Protein AF-B7UD55-F1 (afdb_monomer)

Solvent-accessible surface area (backbone atoms only — not comparable to full-atom values): 4158 Å² total; per-residue (Å²): 109,55,70,61,36,32,76,71,69,78,37,56,67,73,59,37,50,27,41,50,51,34,49,49,42,46,73,74,62,41,72,60,87,70,66,76,70,64,91,86,64,74,72,91,52,50,62,56,55,48,46,52,50,50,54,35,50,34,44,18,29,47,76,73,74,43,60,74,88,117

Secondary structure (DSSP, 8-state):
-HHHHHHTTSS-HHHHHHHHHHHHHHHTTTTGGG----SS-SGGGHHHHHHHHHHHHHHHHHH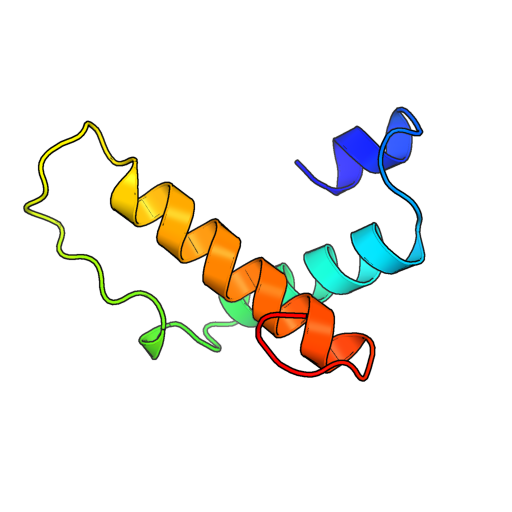TTPPTT-

Radius of gyration: 13.04 Å; Cα contacts (8 Å, |Δi|>4): 52; chains: 1; bounding box: 33×26×31 Å

Organism: Lawsonia intracellularis (NCBI:txid29546)

Sequence (70 aa):
AALANNKLGFLFDKKKDAISAACNEIINGELLDQFVVDCIQGGAGTSTNMNANEVICNRALELMGHEKGE

Nearest PDB structures (foldseek):
  2fus-assembly1_A-2  TM=9.740E-01  e=9.012E-04  Escherichia coli
  8sbs-assembly1_A  TM=9.826E-01  e=1.652E-03  Escherichia coli
  1fuo-assembly1_B  TM=9.748E-01  e=1.755E-03  Escherichia coli
  2fus-assembly1_B-2  TM=9.749E-01  e=1.865E-03  Escherichia coli
  1kq7-assembly1_B-2  TM=9.732E-01  e=2.376E-03  Escherichia coli

Structure (mmCIF, N/CA/C/O backbone):
data_AF-B7UD55-F1
#
_entry.id   AF-B7UD55-F1
#
loop_
_atom_site.group_PDB
_atom_site.id
_atom_site.type_symbol
_atom_site.label_atom_id
_atom_site.label_alt_id
_atom_site.label_comp_id
_atom_site.label_asym_id
_atom_site.label_entity_id
_atom_site.label_seq_id
_atom_site.pdbx_PDB_ins_code
_atom_site.Cartn_x
_atom_site.Cartn_y
_atom_site.Cartn_z
_atom_site.occupancy
_atom_site.B_iso_or_equiv
_atom_site.auth_seq_id
_atom_site.auth_comp_id
_atom_site.auth_asym_id
_atom_site.auth_atom_id
_atom_site.pdbx_PDB_model_num
ATOM 1 N N . ALA A 1 1 ? 5.176 2.425 9.400 1.00 93.94 1 ALA A N 1
ATOM 2 C CA . ALA A 1 1 ? 4.951 3.890 9.393 1.00 93.94 1 ALA A CA 1
ATOM 3 C C . ALA A 1 1 ? 3.572 4.282 9.939 1.00 93.94 1 ALA A C 1
ATOM 5 O O . ALA A 1 1 ? 3.523 5.048 10.892 1.00 93.94 1 ALA A O 1
ATOM 6 N N . ALA A 1 2 ? 2.466 3.740 9.405 1.00 96.19 2 ALA A N 1
ATOM 7 C CA . ALA A 1 2 ? 1.100 4.131 9.792 1.00 96.19 2 ALA A CA 1
ATOM 8 C C . ALA A 1 2 ? 0.825 4.096 11.311 1.00 96.19 2 ALA A C 1
ATOM 10 O O . ALA A 1 2 ? 0.352 5.085 11.864 1.00 96.19 2 ALA A O 1
ATOM 11 N N . LEU A 1 3 ? 1.207 3.014 12.000 1.00 97.12 3 LEU A N 1
ATOM 12 C CA . LEU A 1 3 ? 1.055 2.886 13.458 1.00 97.12 3 LEU A CA 1
ATOM 13 C C . LEU A 1 3 ? 1.785 3.994 14.238 1.00 97.12 3 LEU A C 1
ATOM 15 O O . LEU A 1 3 ? 1.244 4.547 15.191 1.00 97.12 3 LEU A O 1
ATOM 19 N N . ALA A 1 4 ? 3.002 4.348 13.816 1.00 97.94 4 ALA A N 1
ATOM 20 C CA . ALA A 1 4 ? 3.776 5.413 14.449 1.00 97.94 4 ALA A CA 1
ATOM 21 C C . ALA A 1 4 ? 3.125 6.786 14.220 1.00 97.94 4 ALA A C 1
ATOM 23 O O . ALA A 1 4 ? 2.976 7.555 15.166 1.00 97.94 4 ALA A O 1
ATOM 24 N N . ASN A 1 5 ? 2.670 7.064 12.994 1.00 97.69 5 ASN A N 1
ATOM 25 C CA . ASN A 1 5 ? 1.986 8.318 12.669 1.00 97.69 5 ASN A CA 1
ATOM 26 C C . ASN A 1 5 ? 0.661 8.470 13.426 1.00 97.69 5 ASN A C 1
ATOM 28 O O . ASN A 1 5 ? 0.354 9.562 13.892 1.00 97.69 5 ASN A O 1
ATOM 32 N N . ASN A 1 6 ? -0.099 7.387 13.607 1.00 98.06 6 ASN A N 1
ATOM 33 C CA . ASN A 1 6 ? -1.316 7.399 14.420 1.00 98.06 6 ASN A CA 1
ATOM 34 C C . ASN A 1 6 ? -1.011 7.655 15.900 1.00 98.06 6 ASN A C 1
ATOM 36 O O . ASN A 1 6 ? -1.638 8.520 16.501 1.00 98.06 6 ASN A O 1
ATOM 40 N N . LYS A 1 7 ? 0.023 7.009 16.457 1.00 97.56 7 LYS A N 1
ATOM 41 C CA . LYS A 1 7 ? 0.475 7.260 17.836 1.00 97.56 7 LYS A CA 1
ATOM 42 C C . LYS A 1 7 ? 0.885 8.719 18.079 1.00 97.56 7 LYS A C 1
ATOM 44 O O . LYS A 1 7 ? 0.729 9.213 19.190 1.00 97.56 7 LYS A O 1
ATOM 49 N N . LEU A 1 8 ? 1.406 9.399 17.058 1.00 97.88 8 LEU A N 1
ATOM 50 C CA . LEU A 1 8 ? 1.765 10.821 17.106 1.00 97.88 8 LEU A CA 1
ATOM 51 C C . LEU A 1 8 ? 0.591 11.766 16.783 1.00 97.88 8 LEU A C 1
ATOM 53 O O . LEU A 1 8 ? 0.774 12.979 16.797 1.00 97.88 8 LEU A O 1
ATOM 57 N N . GLY A 1 9 ? -0.60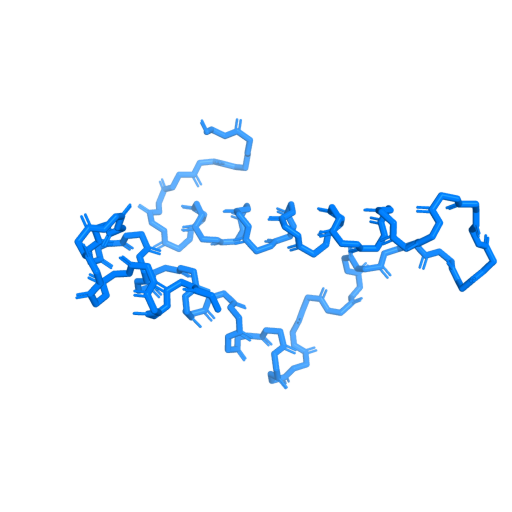1 11.239 16.485 1.00 96.62 9 GLY A N 1
ATOM 58 C CA . GLY A 1 9 ? -1.786 12.031 16.141 1.00 96.62 9 GLY A CA 1
ATOM 59 C C . GLY A 1 9 ? -1.823 12.548 14.698 1.00 96.62 9 GLY A C 1
ATOM 60 O O . GLY A 1 9 ? -2.723 13.303 14.347 1.00 96.62 9 GLY A O 1
ATOM 61 N N . PHE A 1 10 ? -0.887 12.133 13.838 1.00 97.44 10 PHE A N 1
ATOM 62 C CA . PHE A 1 10 ? -0.830 12.540 12.426 1.00 97.44 10 PHE A CA 1
ATOM 63 C C . PHE A 1 10 ? -1.692 11.674 11.496 1.00 97.44 10 PHE A C 1
ATOM 65 O O . PHE A 1 10 ? -1.828 11.984 10.314 1.00 97.44 10 PHE A O 1
ATOM 72 N N . LEU A 1 11 ? -2.259 10.573 11.998 1.00 97.44 11 LEU A N 1
ATOM 73 C CA . LEU A 1 11 ? -3.091 9.658 11.216 1.00 97.44 11 LEU A CA 1
ATOM 74 C C . LEU A 1 11 ? -4.288 9.173 12.041 1.00 97.44 11 LEU A C 1
ATOM 76 O O . LEU A 1 11 ? -4.108 8.615 13.118 1.00 97.44 11 LEU A O 1
ATOM 80 N N . PHE A 1 12 ? -5.503 9.347 11.524 1.00 96.12 12 PHE A N 1
ATOM 81 C CA . PHE A 1 12 ? -6.735 8.916 12.197 1.00 96.12 12 PHE A CA 1
ATOM 82 C C . PHE A 1 12 ? -6.910 7.394 12.196 1.00 96.12 12 PHE A C 1
ATOM 84 O O . PHE A 1 12 ? -6.456 6.717 11.269 1.00 96.12 12 PHE A O 1
ATOM 91 N N . ASP A 1 13 ? -7.636 6.874 13.191 1.00 97.56 13 ASP A N 1
ATOM 92 C CA . ASP A 1 13 ? -7.818 5.432 13.400 1.00 97.56 13 ASP A CA 1
ATOM 93 C C . ASP A 1 13 ? -8.360 4.715 12.170 1.00 97.56 13 ASP A C 1
ATOM 95 O O . ASP A 1 13 ? -7.731 3.765 11.717 1.00 97.56 13 ASP A O 1
ATOM 99 N N . LYS A 1 14 ? -9.418 5.246 11.537 1.00 97.06 14 LYS A N 1
ATOM 100 C CA . LYS A 1 14 ? -10.002 4.654 10.321 1.00 97.06 14 LYS A CA 1
ATOM 101 C C . LYS A 1 14 ? -8.951 4.410 9.226 1.00 97.06 14 LYS A C 1
ATOM 103 O O . LYS A 1 14 ? -8.900 3.326 8.654 1.00 97.06 14 LYS A O 1
ATOM 108 N N . LYS A 1 15 ? -8.080 5.394 8.963 1.00 97.44 15 LYS A N 1
ATOM 109 C CA . LYS A 1 15 ? -7.017 5.266 7.950 1.00 97.44 15 LYS A CA 1
ATOM 110 C C . LYS A 1 15 ? -5.911 4.321 8.412 1.00 97.44 15 LYS A C 1
ATOM 112 O O . LYS A 1 15 ? -5.437 3.510 7.625 1.00 97.44 15 LYS A O 1
ATOM 117 N N . LYS A 1 16 ? -5.497 4.410 9.678 1.00 98.44 16 LYS A N 1
ATOM 118 C CA . LYS A 1 16 ? -4.485 3.517 10.257 1.00 98.44 16 LYS A CA 1
ATOM 119 C C . LYS A 1 16 ? -4.930 2.057 10.199 1.00 98.44 16 LYS A C 1
ATOM 121 O O . LYS A 1 16 ? -4.112 1.213 9.841 1.00 98.44 16 LYS A O 1
ATOM 126 N N . ASP A 1 17 ? -6.187 1.770 10.521 1.00 98.38 17 ASP A N 1
ATOM 127 C CA . ASP A 1 17 ? -6.736 0.413 10.535 1.00 98.38 17 ASP A CA 1
ATOM 128 C C . ASP A 1 17 ? -6.833 -0.151 9.119 1.00 98.38 17 ASP A C 1
ATOM 130 O O . ASP A 1 17 ? -6.341 -1.250 8.875 1.00 98.38 17 ASP A O 1
ATOM 134 N N . ALA A 1 18 ? -7.341 0.634 8.165 1.00 98.50 18 ALA A N 1
ATOM 135 C CA . ALA A 1 18 ? -7.409 0.229 6.762 1.00 98.50 18 ALA A CA 1
ATOM 136 C C . ALA A 1 18 ? -6.018 -0.021 6.150 1.00 98.50 18 ALA A C 1
ATOM 138 O O . ALA A 1 18 ? -5.797 -1.053 5.522 1.00 98.50 18 ALA A O 1
ATOM 139 N N . ILE A 1 19 ? -5.051 0.875 6.393 1.00 98.69 19 ILE A N 1
ATOM 140 C CA . ILE A 1 19 ? -3.662 0.692 5.936 1.00 98.69 19 ILE A CA 1
ATOM 141 C C . ILE A 1 19 ? -3.039 -0.551 6.581 1.00 98.69 19 ILE A C 1
ATOM 143 O O . ILE A 1 19 ? -2.341 -1.307 5.914 1.00 98.69 19 ILE A O 1
ATOM 147 N N . SER A 1 20 ? -3.282 -0.780 7.874 1.00 98.62 20 SER A N 1
ATOM 148 C CA . SER A 1 20 ? -2.725 -1.943 8.576 1.00 98.62 20 SER A CA 1
ATOM 149 C C . SER A 1 20 ? -3.325 -3.253 8.065 1.00 98.62 20 SER A C 1
ATOM 151 O O . SER A 1 20 ? -2.591 -4.222 7.892 1.00 98.62 20 SER A O 1
ATOM 153 N N . ALA A 1 21 ? -4.628 -3.276 7.778 1.00 98.56 21 ALA A N 1
ATOM 154 C CA . ALA A 1 21 ? -5.299 -4.423 7.179 1.00 98.56 21 ALA A CA 1
ATOM 155 C C . ALA A 1 21 ? -4.766 -4.725 5.768 1.00 98.56 21 ALA A C 1
ATOM 157 O O . ALA A 1 21 ? -4.381 -5.862 5.512 1.00 98.56 21 ALA A O 1
ATOM 158 N N . ALA A 1 22 ? -4.622 -3.710 4.909 1.00 98.62 22 ALA A N 1
ATOM 159 C CA . ALA A 1 22 ? -4.014 -3.866 3.584 1.00 98.62 22 ALA A CA 1
ATOM 160 C C . ALA A 1 22 ? -2.573 -4.410 3.659 1.00 98.62 22 ALA A C 1
ATOM 162 O O . ALA A 1 22 ? -2.197 -5.306 2.908 1.00 98.62 22 ALA A O 1
ATOM 163 N N . CYS A 1 23 ? -1.763 -3.919 4.605 1.00 98.62 23 CYS A N 1
ATOM 164 C CA . CYS A 1 23 ? -0.421 -4.462 4.832 1.00 98.62 23 CYS A CA 1
ATOM 165 C C . CYS A 1 23 ? -0.446 -5.931 5.280 1.00 98.62 23 CYS A C 1
ATOM 167 O O . CYS A 1 23 ? 0.429 -6.695 4.878 1.00 98.62 23 CYS A O 1
ATOM 169 N N . ASN A 1 24 ? -1.415 -6.332 6.109 1.00 98.69 24 ASN A N 1
ATOM 170 C CA . ASN A 1 24 ? -1.532 -7.716 6.567 1.00 98.69 24 ASN A CA 1
ATOM 171 C C . ASN A 1 24 ? -1.879 -8.674 5.419 1.00 98.69 24 ASN A C 1
ATOM 173 O O . ASN A 1 24 ? -1.293 -9.749 5.359 1.00 98.69 24 ASN A O 1
ATOM 177 N N . GLU A 1 25 ? -2.765 -8.288 4.496 1.00 98.50 25 GLU A N 1
ATOM 178 C CA . GLU A 1 25 ? -3.063 -9.080 3.289 1.00 98.50 25 GLU A CA 1
ATOM 179 C C . GLU A 1 25 ? -1.788 -9.309 2.454 1.00 98.50 25 GLU A C 1
ATOM 181 O O . GLU A 1 25 ? -1.465 -10.447 2.115 1.00 98.50 25 GLU A O 1
ATOM 186 N N . ILE A 1 26 ? -0.984 -8.260 2.232 1.00 98.44 26 ILE A N 1
ATOM 187 C CA . ILE A 1 26 ? 0.300 -8.366 1.510 1.00 98.44 26 ILE A CA 1
ATOM 188 C C . ILE A 1 26 ? 1.277 -9.307 2.227 1.00 98.44 26 ILE A C 1
ATOM 190 O O . ILE A 1 26 ? 1.911 -10.153 1.597 1.00 98.44 26 ILE A O 1
ATOM 194 N N . ILE A 1 27 ? 1.399 -9.189 3.553 1.00 98.31 27 ILE A N 1
ATOM 195 C CA . ILE A 1 27 ? 2.261 -10.067 4.364 1.00 98.31 27 ILE A CA 1
ATOM 196 C C . ILE A 1 27 ? 1.801 -11.529 4.280 1.00 98.31 27 ILE A C 1
ATOM 198 O O . ILE A 1 27 ? 2.639 -12.430 4.262 1.00 98.31 27 ILE A O 1
ATOM 202 N N . ASN A 1 28 ? 0.491 -11.764 4.185 1.00 98.44 28 ASN A N 1
ATOM 203 C CA . ASN A 1 28 ? -0.094 -13.094 4.012 1.00 98.44 28 ASN A CA 1
ATOM 204 C C . ASN A 1 28 ? 0.061 -13.648 2.583 1.00 98.44 28 ASN A C 1
ATOM 206 O O . ASN A 1 28 ? -0.355 -14.775 2.318 1.00 98.44 28 ASN A O 1
ATOM 210 N N . GLY A 1 29 ? 0.694 -12.896 1.679 1.00 97.81 29 GLY A N 1
ATOM 211 C CA . GLY A 1 29 ? 0.964 -13.304 0.303 1.00 97.81 29 GLY A CA 1
ATOM 212 C C . GLY A 1 29 ? -0.154 -12.968 -0.682 1.00 97.81 29 GLY A C 1
ATOM 213 O O . GLY A 1 29 ? -0.109 -13.413 -1.828 1.00 97.81 29 GLY A O 1
ATOM 214 N N . GLU A 1 30 ? -1.145 -12.183 -0.267 1.00 98.44 30 GLU A N 1
ATOM 215 C CA . GLU A 1 30 ? -2.152 -11.631 -1.168 1.00 98.44 30 GLU A CA 1
ATOM 216 C C . GLU A 1 30 ? -1.570 -10.428 -1.931 1.00 98.44 30 GLU A C 1
ATOM 218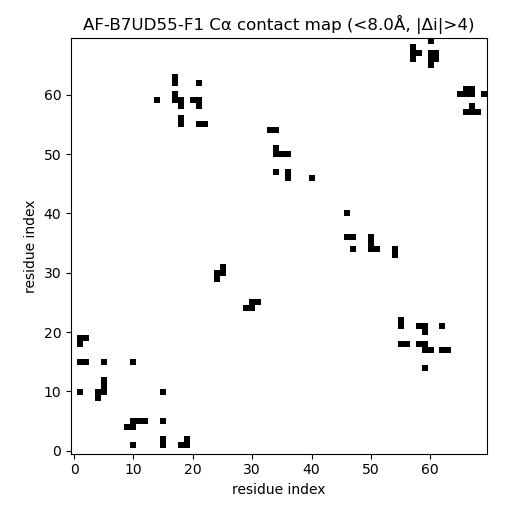 O O . GLU A 1 30 ? -0.622 -9.784 -1.481 1.00 98.44 30 GLU A O 1
ATOM 223 N N . LEU A 1 31 ? -2.134 -10.103 -3.098 1.00 97.62 31 LEU A N 1
ATOM 224 C CA . LEU A 1 31 ? -1.780 -8.914 -3.896 1.00 97.62 31 LEU A CA 1
ATOM 225 C C . LEU A 1 31 ? -0.321 -8.853 -4.396 1.00 97.62 31 LEU A C 1
ATOM 227 O O . LEU A 1 31 ? 0.106 -7.815 -4.904 1.00 97.62 31 LEU A O 1
ATOM 231 N N . LEU A 1 32 ? 0.458 -9.935 -4.282 1.00 97.44 32 LEU A N 1
ATOM 232 C CA . LEU A 1 32 ? 1.853 -9.967 -4.743 1.00 97.44 32 LEU A CA 1
ATOM 233 C C . LEU A 1 32 ? 1.982 -9.729 -6.257 1.00 97.44 32 LEU A C 1
ATOM 235 O O . LEU A 1 32 ? 2.990 -9.197 -6.713 1.00 97.44 32 LEU A O 1
ATOM 239 N N . ASP A 1 33 ? 0.945 -10.058 -7.028 1.00 97.75 33 ASP A N 1
ATOM 240 C CA . ASP A 1 33 ? 0.838 -9.807 -8.468 1.00 97.75 33 ASP A CA 1
ATOM 241 C C . ASP A 1 33 ? 0.715 -8.314 -8.829 1.00 97.75 33 ASP A C 1
ATOM 243 O O . ASP A 1 33 ? 0.902 -7.940 -9.984 1.00 97.75 33 ASP A O 1
ATOM 247 N N . GLN A 1 34 ? 0.448 -7.448 -7.847 1.00 98.12 34 GLN A N 1
ATOM 248 C CA . GLN A 1 34 ? 0.335 -5.997 -8.031 1.00 98.12 34 GLN A CA 1
ATOM 249 C C . GLN A 1 34 ? 1.687 -5.264 -7.899 1.00 98.12 34 GLN A C 1
ATOM 251 O O . GLN A 1 34 ? 1.772 -4.054 -8.131 1.00 98.12 34 GLN A O 1
ATOM 256 N N . PHE A 1 35 ? 2.757 -5.981 -7.542 1.00 97.31 35 PHE A N 1
ATOM 257 C CA . PHE A 1 35 ? 4.118 -5.452 -7.440 1.00 97.31 35 PHE A CA 1
ATOM 258 C C . PHE A 1 35 ? 4.895 -5.748 -8.724 1.00 97.31 35 PHE A C 1
ATOM 260 O O . PHE A 1 35 ? 5.650 -6.712 -8.816 1.00 97.31 35 PHE A O 1
ATOM 267 N N . VAL A 1 36 ? 4.675 -4.914 -9.738 1.00 95.75 36 VAL A N 1
ATOM 268 C CA . VAL A 1 36 ? 5.120 -5.165 -11.121 1.00 95.75 36 VAL A CA 1
ATOM 269 C C . VAL A 1 36 ? 6.468 -4.528 -11.472 1.00 95.75 36 VAL A C 1
ATOM 271 O O . VAL A 1 36 ? 6.958 -4.693 -12.588 1.00 95.75 36 VAL A O 1
ATOM 274 N N . VAL A 1 37 ? 7.065 -3.763 -10.553 1.00 95.25 37 VAL A N 1
ATOM 275 C CA . VAL A 1 37 ? 8.336 -3.065 -10.794 1.00 95.25 37 VAL A CA 1
ATOM 276 C C . VAL A 1 37 ? 9.504 -4.055 -10.795 1.00 95.25 37 VAL A C 1
ATOM 278 O O . VAL A 1 37 ? 9.714 -4.779 -9.824 1.00 95.25 37 VAL A O 1
ATOM 281 N N . ASP A 1 38 ? 10.297 -4.035 -11.868 1.00 93.44 38 ASP A N 1
ATOM 282 C CA . ASP A 1 38 ? 11.483 -4.882 -12.027 1.00 93.44 38 ASP A CA 1
ATOM 283 C C . ASP A 1 38 ? 12.602 -4.521 -11.024 1.00 93.44 38 ASP A C 1
ATOM 285 O O . ASP A 1 38 ? 12.748 -3.375 -10.573 1.00 93.44 38 ASP A O 1
ATOM 289 N N . CYS A 1 39 ? 13.441 -5.509 -10.710 1.00 91.75 39 CYS A N 1
ATOM 290 C CA . CYS A 1 39 ? 14.678 -5.334 -9.955 1.00 91.75 39 CYS A CA 1
ATOM 291 C C . CYS A 1 39 ? 15.647 -4.363 -10.649 1.00 91.75 39 CYS A C 1
ATOM 293 O O . CYS A 1 39 ? 16.369 -3.626 -9.972 1.00 91.75 39 CYS A O 1
ATOM 295 N N . ILE A 1 40 ? 15.679 -4.349 -11.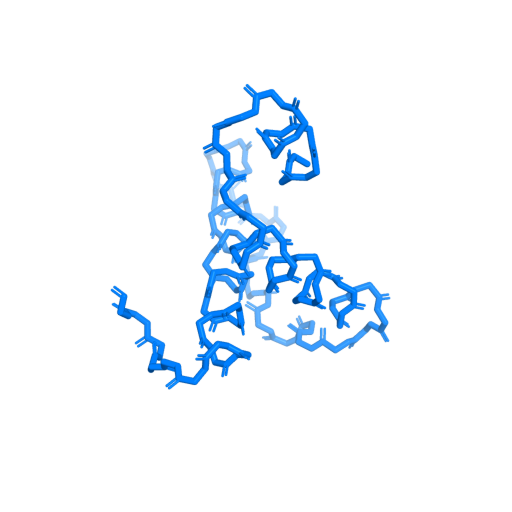987 1.00 93.06 40 ILE A N 1
ATOM 296 C CA . ILE A 1 40 ? 16.488 -3.413 -12.773 1.00 93.06 40 ILE A CA 1
ATOM 297 C C . ILE A 1 40 ? 15.686 -2.128 -12.986 1.00 93.06 40 ILE A C 1
ATOM 299 O O . ILE A 1 40 ? 14.957 -1.969 -13.963 1.00 93.06 40 ILE A O 1
ATOM 303 N N . GLN A 1 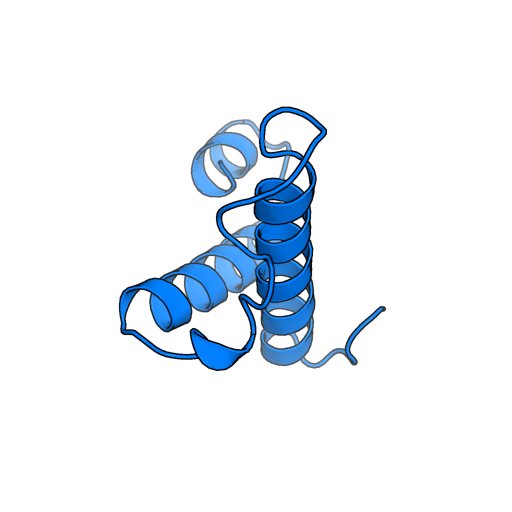41 ? 15.862 -1.176 -12.074 1.00 88.62 41 GLN A N 1
ATOM 304 C CA . GLN A 1 41 ? 15.284 0.162 -12.178 1.00 88.62 41 GLN A CA 1
ATOM 305 C C . GLN A 1 41 ? 16.326 1.251 -11.899 1.00 88.62 41 GLN A C 1
ATOM 307 O O . GLN A 1 41 ? 17.283 1.053 -11.148 1.00 88.62 41 GLN A O 1
ATOM 312 N N . GLY A 1 42 ? 16.109 2.436 -12.469 1.00 88.62 42 GLY A N 1
ATOM 313 C CA . GLY A 1 42 ? 16.776 3.662 -12.027 1.00 88.62 42 GLY A CA 1
ATOM 314 C C . GLY A 1 42 ? 16.099 4.266 -10.789 1.00 88.62 42 GLY A C 1
ATOM 315 O O . GLY A 1 42 ? 15.079 3.774 -10.319 1.00 88.62 42 GLY A O 1
ATOM 316 N N . GLY A 1 43 ? 16.638 5.365 -10.256 1.00 89.56 43 GLY A N 1
ATOM 317 C CA . GLY A 1 43 ? 15.934 6.150 -9.229 1.00 89.56 43 GLY A CA 1
ATOM 318 C C . GLY A 1 43 ? 15.996 5.590 -7.804 1.00 89.56 43 GLY A C 1
ATOM 319 O O . GLY A 1 43 ? 15.129 5.900 -6.998 1.00 89.56 43 GLY A O 1
ATOM 320 N N . ALA A 1 44 ? 17.007 4.778 -7.476 1.00 93.56 44 ALA A N 1
ATOM 321 C CA . ALA A 1 44 ? 17.304 4.340 -6.104 1.00 93.56 44 ALA A CA 1
ATOM 322 C C . ALA A 1 44 ? 16.126 3.665 -5.361 1.00 93.56 44 ALA A C 1
ATOM 324 O O . ALA A 1 44 ? 16.008 3.779 -4.142 1.00 93.56 44 ALA A O 1
ATOM 325 N N . GLY A 1 45 ? 15.249 2.962 -6.089 1.00 94.94 45 GLY A N 1
ATOM 326 C CA . GLY A 1 45 ? 14.107 2.252 -5.506 1.00 94.94 45 GLY A CA 1
ATOM 327 C C . GLY A 1 45 ? 12.838 3.094 -5.343 1.00 94.94 45 GLY A C 1
ATOM 328 O O . GLY A 1 45 ? 11.861 2.602 -4.776 1.00 94.94 45 GLY A O 1
ATOM 329 N N . THR A 1 46 ? 12.807 4.345 -5.829 1.00 96.50 46 THR A N 1
ATOM 330 C CA . THR A 1 46 ? 11.607 5.196 -5.749 1.00 96.50 46 THR A CA 1
ATOM 331 C C . THR A 1 46 ? 10.388 4.533 -6.387 1.00 96.50 46 THR A C 1
ATOM 333 O O . THR A 1 46 ? 9.307 4.602 -5.805 1.00 96.50 46 THR A O 1
ATOM 336 N N . SER A 1 47 ? 10.543 3.850 -7.525 1.00 96.94 47 SER A N 1
ATOM 337 C CA . SER A 1 47 ? 9.421 3.188 -8.201 1.00 96.94 47 SER A CA 1
ATOM 338 C C . SER A 1 47 ? 8.861 2.031 -7.378 1.00 96.94 47 SER A C 1
ATOM 340 O O . SER A 1 47 ? 7.648 1.937 -7.226 1.00 96.94 47 SER A O 1
ATOM 342 N N . THR A 1 48 ? 9.712 1.205 -6.762 1.00 96.75 48 THR A N 1
ATOM 343 C CA . THR A 1 48 ? 9.246 0.150 -5.841 1.00 96.75 48 THR A CA 1
ATOM 344 C C . THR A 1 48 ? 8.537 0.736 -4.624 1.00 96.75 48 THR A C 1
ATOM 346 O O . THR A 1 48 ? 7.479 0.245 -4.233 1.00 96.75 48 THR A O 1
ATOM 349 N N . ASN A 1 49 ? 9.078 1.811 -4.042 1.00 97.31 49 ASN A N 1
ATOM 350 C CA . ASN A 1 49 ? 8.458 2.470 -2.894 1.00 97.31 49 ASN A CA 1
ATOM 351 C C . ASN A 1 49 ? 7.084 3.066 -3.246 1.00 97.31 49 ASN A C 1
ATOM 353 O O . ASN A 1 49 ? 6.138 2.933 -2.474 1.00 97.31 49 ASN A O 1
ATOM 357 N N . MET A 1 5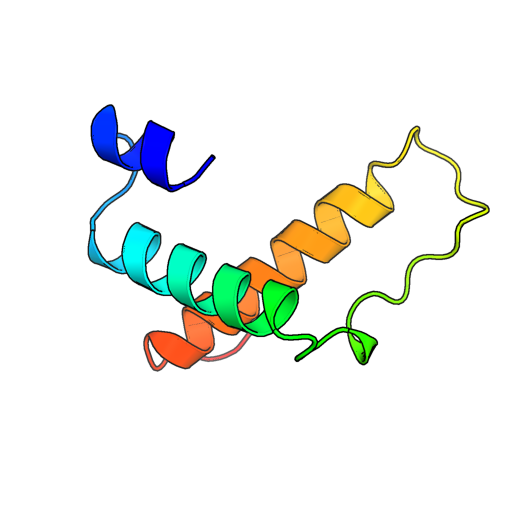0 ? 6.956 3.697 -4.415 1.00 97.94 50 MET A N 1
ATOM 358 C CA . MET A 1 50 ? 5.678 4.247 -4.868 1.00 97.94 50 MET A CA 1
ATOM 359 C C . MET A 1 50 ? 4.675 3.163 -5.253 1.00 97.94 50 MET A C 1
ATOM 361 O O . MET A 1 50 ? 3.520 3.277 -4.858 1.00 97.94 50 MET A O 1
ATOM 365 N N . ASN A 1 51 ? 5.109 2.075 -5.895 1.00 98.12 51 ASN A N 1
ATOM 366 C CA . ASN A 1 51 ? 4.237 0.936 -6.177 1.00 98.12 51 ASN A CA 1
ATOM 367 C C . ASN A 1 51 ? 3.653 0.358 -4.878 1.00 98.12 51 ASN A C 1
ATOM 369 O O . ASN A 1 51 ? 2.447 0.131 -4.809 1.00 98.12 51 ASN A O 1
ATOM 373 N N . ALA A 1 52 ? 4.465 0.198 -3.826 1.00 98.12 52 ALA A N 1
ATOM 374 C CA . ALA A 1 52 ? 3.967 -0.231 -2.520 1.00 98.12 52 ALA A CA 1
ATOM 375 C C . ALA A 1 52 ? 2.940 0.754 -1.939 1.00 98.12 52 ALA A C 1
ATOM 377 O O . ALA A 1 52 ? 1.876 0.334 -1.485 1.00 98.12 52 ALA A O 1
ATOM 378 N N . ASN A 1 53 ? 3.227 2.060 -1.989 1.00 98.25 53 ASN A N 1
ATOM 379 C CA . ASN A 1 53 ? 2.293 3.086 -1.519 1.00 98.25 53 ASN A CA 1
ATOM 380 C C . ASN A 1 53 ? 0.956 3.033 -2.270 1.00 98.25 53 ASN A C 1
ATOM 382 O O . ASN A 1 53 ? -0.094 3.119 -1.639 1.00 98.25 53 ASN A O 1
ATOM 386 N N . GLU A 1 54 ? 0.982 2.875 -3.593 1.00 98.44 54 GLU A N 1
ATOM 387 C CA . GLU A 1 54 ? -0.214 2.832 -4.440 1.00 98.44 54 GLU A CA 1
ATOM 388 C C . GLU A 1 54 ? -1.053 1.575 -4.197 1.00 98.44 54 GLU A C 1
ATOM 390 O O . GLU A 1 54 ? -2.275 1.681 -4.072 1.00 98.44 54 GLU A O 1
ATOM 395 N N . VAL A 1 55 ? -0.421 0.403 -4.070 1.00 98.56 55 VAL A N 1
ATOM 396 C CA . VAL A 1 55 ? -1.122 -0.856 -3.763 1.00 98.56 55 VAL A CA 1
ATOM 397 C C . VAL A 1 55 ? -1.782 -0.775 -2.388 1.00 98.56 55 VAL A C 1
ATOM 399 O O . VAL A 1 55 ? -2.977 -1.038 -2.263 1.00 98.56 55 VAL A O 1
ATOM 402 N N . ILE A 1 56 ? -1.038 -0.338 -1.365 1.00 98.69 56 ILE A N 1
ATOM 403 C CA . ILE A 1 56 ? -1.558 -0.203 0.003 1.00 98.69 56 ILE A CA 1
ATOM 404 C C . ILE A 1 56 ? -2.682 0.836 0.061 1.00 98.69 56 ILE A C 1
ATOM 406 O O . ILE A 1 56 ? -3.701 0.593 0.704 1.00 98.69 56 ILE A O 1
ATOM 410 N N . CYS A 1 57 ? -2.515 1.987 -0.598 1.00 98.50 57 CYS A N 1
ATOM 411 C CA . CYS A 1 57 ? -3.511 3.059 -0.600 1.00 98.50 57 CYS A CA 1
ATOM 412 C C . CYS A 1 57 ? -4.827 2.586 -1.221 1.00 98.50 57 CYS A C 1
ATOM 414 O O . CYS A 1 57 ? -5.872 2.661 -0.579 1.00 98.50 57 CYS A O 1
ATOM 416 N N . ASN A 1 58 ? -4.764 2.027 -2.430 1.00 98.62 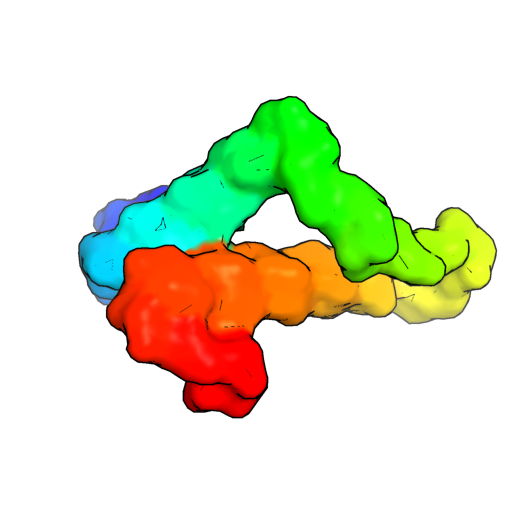58 ASN A N 1
ATOM 417 C CA . ASN A 1 58 ? -5.954 1.548 -3.124 1.00 98.62 58 ASN A CA 1
ATOM 418 C C . ASN A 1 58 ? -6.633 0.410 -2.375 1.00 98.62 58 ASN A C 1
ATOM 420 O O . ASN A 1 58 ? -7.858 0.378 -2.291 1.00 98.62 58 ASN A O 1
ATOM 424 N N . ARG A 1 59 ? -5.856 -0.494 -1.774 1.00 98.56 59 ARG A N 1
ATOM 425 C CA . ARG A 1 59 ? -6.458 -1.560 -0.986 1.00 98.56 59 ARG A CA 1
ATOM 426 C C . ARG A 1 59 ? -7.126 -1.033 0.284 1.00 98.56 59 ARG A C 1
ATOM 428 O O . ARG A 1 59 ? -8.224 -1.459 0.629 1.00 98.56 59 ARG A O 1
ATOM 435 N N . ALA A 1 60 ? -6.510 -0.061 0.952 1.00 98.50 60 ALA A N 1
ATOM 436 C CA . ALA A 1 60 ? -7.114 0.606 2.098 1.00 98.50 60 ALA A CA 1
ATOM 437 C C . ALA A 1 60 ? -8.407 1.358 1.722 1.00 98.50 60 ALA A C 1
ATOM 439 O O . ALA A 1 60 ? -9.348 1.352 2.514 1.00 98.50 60 ALA A O 1
ATOM 440 N N . LEU A 1 61 ? -8.482 1.971 0.533 1.00 98.56 61 LEU A N 1
ATOM 441 C CA . LEU A 1 61 ? -9.707 2.590 0.008 1.00 98.56 61 LEU A CA 1
ATOM 442 C C . LEU A 1 61 ? -10.832 1.563 -0.144 1.00 98.56 61 LEU A C 1
ATOM 444 O O . LEU A 1 61 ? -11.906 1.758 0.427 1.00 98.56 61 LEU A O 1
ATOM 448 N N . GLU A 1 62 ? -10.561 0.433 -0.800 1.00 98.38 62 GLU A N 1
ATOM 449 C CA . GLU A 1 62 ? -11.543 -0.648 -0.966 1.00 98.38 62 GLU A CA 1
ATOM 450 C C . GLU A 1 62 ? -12.057 -1.176 0.382 1.00 98.38 62 GLU A C 1
ATOM 452 O O . GLU A 1 62 ? -13.263 -1.321 0.577 1.00 98.38 62 GLU A O 1
ATOM 457 N N . LEU A 1 63 ? -11.159 -1.406 1.348 1.00 98.12 63 LEU A N 1
ATOM 458 C CA . LEU A 1 63 ? -11.516 -1.857 2.702 1.00 98.12 63 LEU A CA 1
ATOM 459 C C . LEU A 1 63 ? -12.386 -0.844 3.463 1.00 98.12 63 LEU A C 1
ATOM 461 O O . LEU A 1 63 ? -13.125 -1.211 4.376 1.00 98.12 63 LEU A O 1
ATOM 465 N N . MET A 1 64 ? -12.304 0.435 3.097 1.00 97.50 64 MET A N 1
ATOM 466 C CA . MET A 1 64 ? -13.138 1.505 3.642 1.00 97.50 64 MET A CA 1
ATOM 467 C C . MET A 1 64 ? -14.425 1.750 2.834 1.00 97.50 64 MET A C 1
ATOM 469 O O . MET A 1 64 ? -15.213 2.606 3.246 1.00 97.50 64 MET A O 1
ATOM 473 N N . GLY A 1 65 ? -14.648 1.013 1.739 1.00 97.81 65 GLY A N 1
ATOM 474 C CA . GLY A 1 65 ? -15.818 1.128 0.863 1.00 97.81 65 GLY A CA 1
ATOM 475 C C . GLY A 1 65 ? -15.706 2.185 -0.242 1.00 97.81 65 GLY A C 1
ATOM 476 O O . GLY A 1 65 ? -16.738 2.607 -0.755 1.00 97.81 65 GLY A O 1
ATOM 477 N N . HIS A 1 66 ? -14.491 2.625 -0.574 1.00 98.06 66 HIS A N 1
ATOM 478 C CA . HIS A 1 66 ? -14.207 3.603 -1.631 1.00 98.06 66 HIS A CA 1
ATOM 479 C C . HIS A 1 66 ? -13.717 2.925 -2.916 1.00 98.06 66 HIS A C 1
ATOM 481 O O . HIS A 1 66 ? -13.301 1.761 -2.901 1.00 98.06 66 HIS A O 1
ATOM 487 N N . GLU A 1 67 ? -13.738 3.665 -4.025 1.00 97.69 67 GLU A N 1
ATOM 488 C CA . GLU A 1 67 ? -13.153 3.208 -5.288 1.00 97.69 67 GLU A CA 1
ATOM 489 C C . GLU A 1 67 ? -11.627 3.408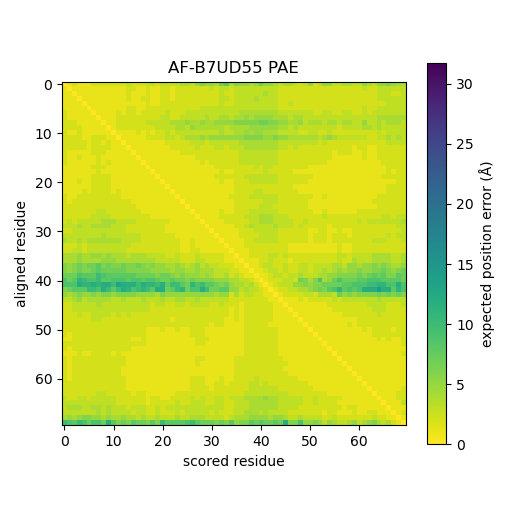 -5.306 1.00 97.69 67 GLU A C 1
ATOM 491 O O . GLU A 1 67 ? -11.062 4.210 -4.561 1.00 97.69 67 GLU A O 1
ATOM 496 N N . LYS A 1 68 ? -10.928 2.666 -6.173 1.00 96.44 68 LYS A N 1
ATOM 497 C CA . LYS A 1 68 ? -9.488 2.867 -6.381 1.00 96.44 68 LYS A CA 1
ATOM 498 C C . LYS A 1 68 ? -9.239 4.236 -7.023 1.00 96.44 68 LYS A C 1
ATOM 500 O O . LYS A 1 68 ? -9.847 4.553 -8.042 1.00 96.44 68 LYS A O 1
ATOM 505 N N . GLY A 1 69 ? -8.293 4.996 -6.477 1.00 94.88 69 GLY A N 1
ATOM 506 C CA . GLY A 1 69 ? -7.900 6.321 -6.969 1.00 94.88 69 GLY A CA 1
ATOM 507 C C . GLY A 1 69 ? -8.677 7.508 -6.387 1.00 94.88 69 GLY A C 1
ATOM 508 O O . GLY A 1 69 ? -8.430 8.630 -6.827 1.00 94.88 69 GLY A O 1
ATOM 509 N N . GLU A 1 70 ? -9.576 7.275 -5.427 1.00 88.50 70 GLU A N 1
ATOM 510 C CA . GLU A 1 70 ? -10.290 8.311 -4.654 1.00 88.50 70 GLU A CA 1
ATOM 511 C C . GLU A 1 70 ? -9.410 8.960 -3.566 1.00 88.50 70 GLU A C 1
ATOM 513 O O . GLU A 1 70 ? -9.444 10.206 -3.440 1.00 88.50 70 GLU A O 1
#

pLDDT: mean 96.88, std 2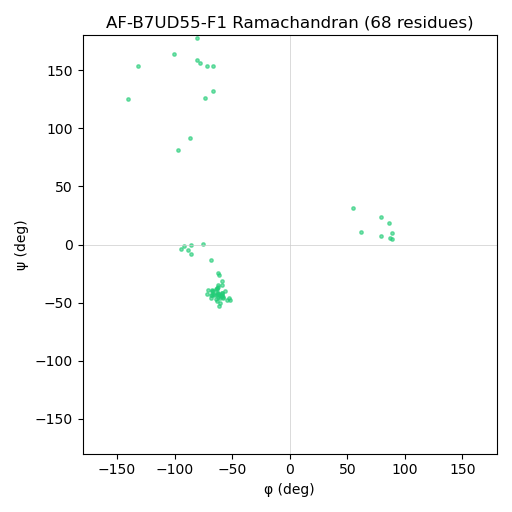.48, range [88.5, 98.69]

Foldseek 3Di:
DLVVCVVVVNHDPLLSVLLVVLVVCVVVVHPPVQQPDDPDDPDPCPVSVVSSVQSSVQSSQVVVVHHRPD

InterPro domains:
  IPR008948 L-Aspartase-like [SSF48557] (1-69)
  IPR022761 Fumarate lyase, N-terminal [PF00206] (4-65)
  IPR024083 Fumarase/histidase, N-terminal [G3DSA:1.10.275.10] (1-70)
  IPR051546 Class-II Aspartate Ammonia-Lyase [PTHR42696] (1-70)

Mean predicted aligned error: 2.43 Å